Protein AF-A0A5P6NZA0-F1 (afdb_monomer_lite)

pLDDT: mean 83.31, std 11.7, range [48.94, 97.81]

Organism: NCBI:txid244734

Structure (mmCIF, N/CA/C/O backbone):
data_AF-A0A5P6NZA0-F1
#
_entry.id   AF-A0A5P6NZA0-F1
#
loop_
_atom_site.group_PDB
_atom_site.id
_atom_site.type_symbol
_atom_site.label_atom_id
_atom_site.label_alt_id
_atom_site.label_comp_id
_atom_site.label_asym_id
_atom_site.label_entity_id
_atom_site.label_seq_id
_atom_site.pdbx_PDB_ins_code
_atom_site.Cartn_x
_atom_site.Cartn_y
_atom_site.Cartn_z
_atom_site.occupancy
_atom_site.B_iso_or_equiv
_atom_site.auth_seq_id
_atom_site.auth_comp_id
_atom_site.auth_asym_id
_atom_site.auth_atom_id
_atom_site.pdbx_PDB_model_num
ATOM 1 N N . MET A 1 1 ? 14.936 -10.551 14.625 1.00 51.09 1 MET A N 1
ATOM 2 C CA . MET A 1 1 ? 15.806 -11.749 14.642 1.00 51.09 1 MET A CA 1
ATOM 3 C C . MET A 1 1 ? 17.129 -11.538 13.901 1.00 51.09 1 MET A C 1
ATOM 5 O O . MET A 1 1 ? 18.156 -11.867 14.473 1.00 51.09 1 MET A O 1
ATOM 9 N N . ALA A 1 2 ? 17.159 -10.899 12.720 1.00 55.88 2 ALA A N 1
ATOM 10 C CA . ALA A 1 2 ? 18.411 -10.636 11.983 1.00 55.88 2 ALA A CA 1
ATOM 11 C C . ALA A 1 2 ? 19.479 -9.811 12.746 1.00 55.88 2 ALA A C 1
ATOM 13 O O . ALA A 1 2 ? 20.672 -10.022 12.561 1.00 55.88 2 ALA A O 1
ATOM 14 N N . PHE A 1 3 ? 19.074 -8.901 13.641 1.00 61.84 3 PHE A N 1
ATOM 15 C CA . PHE A 1 3 ? 20.009 -8.038 14.379 1.00 61.84 3 PHE A CA 1
ATOM 16 C C . PHE A 1 3 ? 20.907 -8.803 15.373 1.00 61.84 3 PHE A C 1
ATOM 18 O O . PHE A 1 3 ? 22.077 -8.467 15.525 1.00 61.84 3 PHE A O 1
ATOM 25 N N . GLU A 1 4 ? 20.398 -9.869 16.000 1.00 68.44 4 GLU A N 1
ATOM 26 C CA . GLU A 1 4 ? 21.187 -10.699 16.930 1.00 68.44 4 GLU A CA 1
ATOM 27 C C . GLU A 1 4 ? 22.231 -11.561 16.210 1.00 68.44 4 GLU A C 1
ATOM 29 O O . GLU A 1 4 ? 23.330 -11.764 16.722 1.00 68.44 4 GLU A O 1
ATOM 34 N N . HIS A 1 5 ? 21.930 -12.003 14.988 1.00 72.50 5 HIS A N 1
ATOM 35 C CA . HIS A 1 5 ? 22.866 -12.767 14.158 1.00 72.50 5 HIS A CA 1
ATOM 36 C C . HIS A 1 5 ? 24.054 -11.910 13.717 1.00 72.50 5 HIS A C 1
ATOM 38 O O . HIS A 1 5 ? 25.206 -12.330 13.779 1.00 72.50 5 HIS A O 1
ATOM 44 N N . VAL A 1 6 ? 23.783 -10.665 13.320 1.00 76.88 6 VAL A N 1
ATOM 45 C CA . VAL A 1 6 ? 24.839 -9.709 12.973 1.00 76.88 6 VAL A CA 1
ATOM 46 C C . VAL A 1 6 ? 25.660 -9.343 14.212 1.00 76.88 6 VAL A C 1
ATOM 48 O O . VAL A 1 6 ? 26.880 -9.239 14.126 1.00 76.88 6 VAL A O 1
ATOM 51 N N . ARG A 1 7 ? 25.028 -9.206 15.384 1.00 84.69 7 ARG A N 1
ATOM 52 C CA . ARG A 1 7 ? 25.732 -8.938 16.646 1.00 84.69 7 ARG A CA 1
ATOM 53 C C . ARG A 1 7 ? 26.683 -10.079 17.028 1.00 84.69 7 ARG A C 1
ATOM 55 O O . ARG A 1 7 ? 27.850 -9.816 17.294 1.00 84.69 7 ARG A O 1
ATOM 62 N N . THR A 1 8 ? 26.207 -11.321 17.060 1.00 86.75 8 THR A N 1
ATOM 63 C CA . THR A 1 8 ? 27.023 -12.501 17.417 1.00 86.75 8 THR A CA 1
ATOM 64 C C . THR A 1 8 ? 28.179 -12.699 16.440 1.00 86.75 8 THR A C 1
ATOM 66 O O . THR A 1 8 ? 29.322 -12.843 16.873 1.00 86.75 8 THR A O 1
ATOM 69 N N . LEU A 1 9 ? 27.938 -12.543 15.135 1.00 84.19 9 LEU A N 1
ATOM 70 C CA . LEU A 1 9 ? 29.008 -12.557 14.137 1.00 84.19 9 LEU A CA 1
ATOM 71 C C . LEU A 1 9 ? 30.066 -11.473 14.406 1.00 84.19 9 LEU A C 1
ATOM 73 O O . LEU A 1 9 ? 31.260 -11.768 14.415 1.00 84.19 9 LEU A O 1
ATOM 77 N N . LEU A 1 10 ? 29.641 -10.222 14.621 1.00 88.94 10 LEU A N 1
ATOM 78 C CA . LEU A 1 10 ? 30.553 -9.080 14.747 1.00 88.94 10 LEU A CA 1
ATOM 79 C C . LEU A 1 10 ? 31.310 -9.037 16.079 1.00 88.94 10 LEU A C 1
ATOM 81 O O . LEU A 1 10 ? 32.455 -8.589 16.105 1.00 88.94 10 LEU A O 1
ATOM 85 N N . PHE A 1 11 ? 30.682 -9.459 17.178 1.00 92.94 11 PHE A N 1
ATOM 86 C CA . PHE A 1 11 ? 31.237 -9.304 18.528 1.00 92.94 11 PHE A CA 1
ATOM 87 C C . PHE A 1 11 ? 31.711 -10.613 19.160 1.00 92.94 11 PHE A C 1
ATOM 89 O O . PHE A 1 11 ? 32.557 -10.575 20.050 1.00 92.94 11 PHE A O 1
ATOM 96 N N . GLU A 1 12 ? 31.192 -11.757 18.719 1.00 90.25 12 GLU A N 1
ATOM 97 C CA . GLU A 1 12 ? 31.499 -13.069 19.301 1.00 90.25 12 GLU A CA 1
ATOM 98 C C . GLU A 1 12 ? 32.209 -13.997 18.300 1.00 90.25 12 GLU A C 1
ATOM 100 O O . GLU A 1 12 ? 32.812 -14.988 18.708 1.00 90.25 12 GLU A O 1
ATOM 105 N N . GLY A 1 13 ? 32.208 -13.658 17.005 1.00 88.31 13 GLY A N 1
ATOM 106 C CA . GLY A 1 13 ? 32.978 -14.355 15.972 1.00 88.31 13 GLY A CA 1
ATOM 107 C C . GLY A 1 13 ? 32.424 -15.727 15.587 1.00 88.31 13 GLY A C 1
ATOM 108 O O . GLY A 1 13 ? 33.140 -16.521 14.976 1.00 88.31 13 GLY A O 1
ATOM 109 N N . TRP A 1 14 ? 31.170 -16.020 15.934 1.00 87.38 14 TRP A N 1
ATOM 110 C CA . TRP A 1 14 ? 30.495 -17.264 15.579 1.00 87.38 14 TRP A CA 1
ATOM 111 C C . TRP A 1 14 ? 29.054 -16.994 15.134 1.00 87.38 14 TRP A C 1
ATOM 113 O O . TRP A 1 14 ? 28.466 -15.968 15.475 1.00 87.38 14 TRP A O 1
ATOM 123 N N . ILE A 1 15 ? 28.509 -17.918 14.344 1.00 86.94 15 ILE A N 1
ATOM 124 C CA . ILE A 1 15 ? 27.114 -17.924 13.898 1.00 86.94 15 ILE A CA 1
ATOM 125 C C . ILE A 1 15 ? 26.533 -19.321 14.099 1.00 86.94 15 ILE A C 1
ATOM 127 O O . ILE A 1 15 ? 27.258 -20.310 13.973 1.00 86.94 15 ILE A O 1
ATOM 131 N N . ASP A 1 16 ? 25.236 -19.404 14.381 1.00 87.12 16 ASP A N 1
ATOM 132 C CA . ASP A 1 16 ? 24.503 -20.667 14.316 1.00 87.12 16 ASP A CA 1
ATOM 133 C C . ASP A 1 16 ? 24.210 -20.999 12.840 1.00 87.12 16 ASP A C 1
ATOM 135 O O . ASP A 1 16 ? 23.516 -20.221 12.170 1.00 87.12 16 ASP A O 1
ATOM 139 N N . PRO A 1 17 ? 24.733 -22.112 12.293 1.00 84.38 17 PRO A N 1
ATOM 140 C CA . PRO A 1 17 ? 24.519 -22.466 10.894 1.00 84.38 17 PRO A CA 1
ATOM 141 C C . PRO A 1 17 ? 23.049 -22.738 10.548 1.00 84.38 17 PRO A C 1
ATOM 143 O O . PRO A 1 17 ? 22.622 -22.386 9.450 1.00 84.38 17 PRO A O 1
ATOM 146 N N . GLU A 1 18 ? 22.273 -23.345 11.452 1.00 85.44 18 GLU A N 1
ATOM 147 C CA . GLU A 1 18 ? 20.868 -23.686 11.205 1.00 85.44 18 GLU A CA 1
ATOM 148 C C . GLU A 1 18 ? 19.972 -22.449 11.257 1.00 85.44 18 GLU A C 1
ATOM 150 O O . GLU A 1 18 ? 19.102 -22.282 10.397 1.00 85.44 18 GLU A O 1
ATOM 155 N N . GLU A 1 19 ? 20.177 -21.563 12.235 1.00 81.62 19 GLU A N 1
ATOM 156 C CA . GLU A 1 19 ? 19.418 -20.308 12.277 1.00 81.62 19 GLU A CA 1
ATOM 157 C C . GLU A 1 19 ? 19.803 -19.376 11.124 1.00 81.62 19 GLU A C 1
ATOM 159 O O . GLU A 1 19 ? 18.928 -18.754 10.516 1.00 81.62 19 GLU A O 1
ATOM 164 N N . THR A 1 20 ? 21.088 -19.337 10.756 1.00 80.25 20 THR A N 1
ATOM 165 C CA . THR A 1 20 ? 21.551 -18.561 9.600 1.00 80.25 20 THR A CA 1
ATOM 166 C C . THR A 1 20 ? 20.944 -19.093 8.307 1.00 80.25 20 THR A C 1
ATOM 168 O O . THR A 1 20 ? 20.448 -18.298 7.514 1.00 80.25 20 THR A O 1
ATOM 171 N N . ALA A 1 21 ? 20.924 -20.414 8.102 1.00 80.75 21 ALA A N 1
ATOM 172 C CA . ALA A 1 21 ? 20.283 -21.020 6.937 1.00 80.75 21 ALA A CA 1
ATOM 173 C C . ALA A 1 21 ? 18.796 -20.644 6.864 1.00 80.75 21 ALA A C 1
ATOM 175 O O . ALA A 1 21 ? 18.361 -20.113 5.851 1.00 80.75 21 ALA A O 1
ATOM 17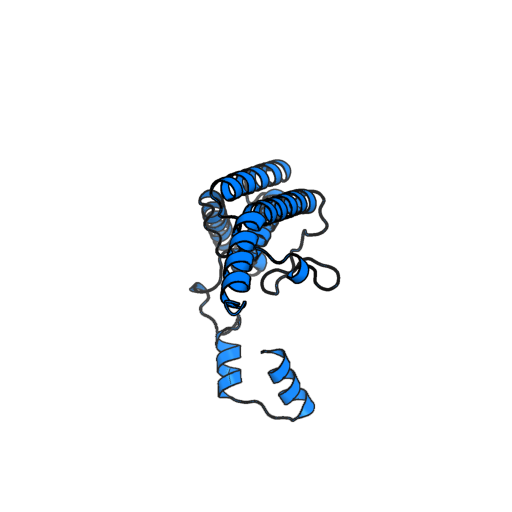6 N N . LYS A 1 22 ? 18.045 -20.770 7.966 1.00 79.69 22 LYS A N 1
ATOM 177 C CA . LYS A 1 22 ? 16.630 -20.355 8.014 1.00 79.69 22 LYS A CA 1
ATOM 178 C C . LYS A 1 22 ? 16.428 -18.870 7.714 1.00 79.69 22 LYS A C 1
ATOM 180 O O . LYS A 1 22 ? 15.464 -18.500 7.048 1.00 79.69 22 LYS A O 1
ATOM 185 N N . ALA A 1 23 ? 17.307 -18.010 8.225 1.00 75.25 23 ALA A N 1
ATOM 186 C CA . ALA A 1 23 ? 17.244 -16.577 7.956 1.00 75.25 23 ALA A CA 1
ATOM 187 C C . ALA A 1 23 ? 17.568 -16.256 6.487 1.00 75.25 23 ALA A C 1
ATOM 189 O O . ALA A 1 23 ? 16.967 -15.344 5.918 1.00 75.25 23 ALA A O 1
ATOM 190 N N . LEU A 1 24 ? 18.501 -16.997 5.882 1.00 76.69 24 LEU A N 1
ATOM 191 C CA . LEU A 1 24 ? 18.880 -16.852 4.480 1.00 76.69 24 LEU A CA 1
ATOM 192 C C . LEU A 1 24 ? 17.822 -17.412 3.534 1.00 76.69 24 LEU A C 1
ATOM 194 O O . LEU A 1 24 ? 17.544 -16.736 2.555 1.00 76.69 24 LEU A O 1
ATOM 198 N N . ASP A 1 25 ? 17.200 -18.553 3.841 1.00 73.94 25 ASP A N 1
ATOM 199 C CA . ASP A 1 25 ? 16.138 -19.187 3.039 1.00 73.94 25 ASP A CA 1
ATOM 200 C C . ASP A 1 25 ? 14.924 -18.261 2.839 1.00 73.94 25 ASP A C 1
ATOM 202 O O . ASP A 1 25 ? 14.250 -18.314 1.814 1.00 73.94 25 ASP A O 1
ATOM 206 N N . GLY A 1 26 ? 14.659 -17.367 3.799 1.00 64.75 26 GLY A N 1
ATOM 207 C CA . GLY A 1 26 ? 13.652 -16.305 3.671 1.00 64.75 26 GLY A CA 1
ATOM 208 C C . GLY A 1 26 ? 14.148 -15.034 2.967 1.00 64.75 26 GLY A C 1
ATOM 209 O O . GLY A 1 26 ? 13.404 -14.063 2.842 1.00 64.75 26 GLY A O 1
ATOM 210 N N . GLY A 1 27 ? 15.416 -14.993 2.567 1.00 64.94 27 GLY A N 1
ATOM 211 C CA . GLY A 1 27 ? 16.058 -13.857 1.923 1.00 64.94 27 GLY A CA 1
ATOM 212 C C . GLY A 1 27 ? 15.958 -13.919 0.401 1.00 64.94 27 GLY A C 1
ATOM 213 O O . GLY A 1 27 ? 16.060 -14.984 -0.195 1.00 64.94 27 GLY A O 1
ATOM 214 N N . ARG A 1 28 ? 15.876 -12.740 -0.227 1.00 62.62 28 ARG A N 1
ATOM 215 C CA . ARG A 1 28 ? 15.752 -12.506 -1.683 1.00 62.62 28 ARG A CA 1
ATOM 216 C C . ARG A 1 28 ? 16.484 -13.506 -2.589 1.00 62.62 28 ARG A C 1
ATOM 218 O O . ARG A 1 28 ? 15.956 -13.886 -3.623 1.00 62.62 28 ARG A O 1
ATOM 225 N N . TYR A 1 29 ? 17.735 -13.830 -2.267 1.00 69.38 29 TYR A N 1
ATOM 226 C CA . TYR A 1 29 ? 18.605 -14.628 -3.139 1.00 69.38 29 TYR A CA 1
ATOM 227 C C . TYR A 1 29 ? 18.431 -16.142 -2.978 1.00 69.38 29 TYR A C 1
ATOM 229 O O . TYR A 1 29 ? 19.009 -16.897 -3.756 1.00 69.38 29 TYR A O 1
ATOM 237 N N . TYR A 1 30 ? 17.672 -16.576 -1.974 1.00 73.44 30 TYR A N 1
ATOM 238 C CA . TYR A 1 30 ? 17.495 -17.985 -1.621 1.00 73.44 30 TYR A CA 1
ATOM 239 C C . TYR A 1 30 ? 16.014 -18.392 -1.543 1.00 73.44 30 TYR A C 1
ATOM 241 O O . TYR A 1 30 ? 15.711 -19.581 -1.587 1.00 73.44 30 TYR A O 1
ATOM 249 N N . SER A 1 31 ? 15.098 -17.422 -1.489 1.00 70.12 31 SER A N 1
ATOM 250 C CA . SER A 1 31 ? 13.653 -17.626 -1.594 1.00 70.12 31 SER A CA 1
ATOM 251 C C . SER A 1 31 ? 13.208 -17.885 -3.040 1.00 70.12 31 SER A C 1
ATOM 253 O O . SER A 1 31 ? 13.761 -17.303 -3.974 1.00 70.12 31 SER A O 1
ATOM 255 N N . ASP A 1 32 ? 12.167 -18.703 -3.226 1.00 69.06 32 ASP A N 1
ATOM 256 C CA . ASP A 1 32 ? 11.526 -18.920 -4.531 1.00 69.06 32 ASP A CA 1
ATOM 257 C C . ASP A 1 32 ? 10.957 -17.590 -5.073 1.00 69.06 32 ASP A C 1
ATOM 259 O O . ASP A 1 32 ? 10.117 -16.989 -4.392 1.00 69.06 32 ASP A O 1
ATOM 263 N N . PRO A 1 33 ? 11.345 -17.126 -6.279 1.00 65.50 33 PRO A N 1
ATOM 264 C CA . PRO A 1 33 ? 10.768 -15.934 -6.902 1.00 65.50 33 PRO A CA 1
ATOM 265 C C . PRO A 1 33 ? 9.235 -15.960 -6.991 1.00 65.50 33 PRO A C 1
ATOM 267 O O . PRO A 1 33 ? 8.600 -14.909 -6.933 1.00 65.50 33 PRO A O 1
ATOM 270 N N . ALA A 1 34 ? 8.625 -17.148 -7.089 1.00 66.88 34 ALA A N 1
ATOM 271 C CA . ALA A 1 34 ? 7.171 -17.309 -7.117 1.00 66.88 34 ALA A CA 1
ATOM 272 C C . ALA A 1 34 ? 6.495 -17.059 -5.755 1.00 66.88 34 ALA A C 1
ATOM 274 O O . ALA A 1 34 ? 5.283 -16.863 -5.698 1.00 66.88 34 ALA A O 1
ATOM 275 N N . SER A 1 35 ? 7.261 -17.063 -4.661 1.00 73.25 35 SER A N 1
ATOM 276 C CA . SER A 1 35 ? 6.768 -16.765 -3.310 1.00 73.25 35 SER A CA 1
ATOM 277 C C . SER A 1 35 ? 6.834 -15.276 -2.956 1.00 73.25 35 SER A C 1
ATOM 279 O O . SER A 1 35 ? 6.312 -14.869 -1.917 1.00 73.25 35 SER A O 1
ATOM 281 N N . GLU A 1 36 ? 7.460 -14.454 -3.807 1.00 78.75 36 GLU A N 1
ATOM 282 C CA . GLU A 1 36 ? 7.608 -13.023 -3.562 1.00 78.75 36 GLU A CA 1
ATOM 283 C C . GLU A 1 36 ? 6.288 -12.273 -3.835 1.00 78.75 36 GLU A C 1
ATOM 285 O O . GLU A 1 36 ? 5.687 -12.446 -4.903 1.00 78.75 36 GLU A O 1
ATOM 290 N N . PRO A 1 37 ? 5.831 -11.403 -2.910 1.00 85.81 37 PRO A N 1
ATOM 291 C CA . PRO A 1 37 ? 4.636 -10.597 -3.124 1.00 85.81 37 PRO A CA 1
ATOM 292 C C . PRO A 1 37 ? 4.717 -9.765 -4.408 1.00 85.81 37 PRO A C 1
ATOM 294 O O . PRO A 1 37 ? 5.756 -9.183 -4.728 1.00 85.81 37 PRO A O 1
ATOM 297 N N . VAL A 1 38 ? 3.593 -9.650 -5.120 1.00 90.69 38 VAL A N 1
ATOM 298 C CA . VAL A 1 38 ? 3.510 -8.928 -6.404 1.00 90.69 38 VAL A CA 1
ATOM 299 C C . VAL A 1 38 ? 3.973 -7.476 -6.267 1.00 90.69 38 VAL A C 1
ATOM 301 O O . VAL A 1 38 ? 4.741 -6.996 -7.099 1.00 90.69 38 VAL A O 1
ATOM 304 N N . TRP A 1 39 ? 3.576 -6.791 -5.188 1.00 90.62 39 TRP A N 1
ATOM 305 C CA . TRP A 1 39 ? 3.985 -5.407 -4.921 1.00 90.62 39 TRP A CA 1
ATOM 306 C C . TRP A 1 39 ? 5.505 -5.262 -4.791 1.00 90.62 39 TRP A C 1
ATOM 308 O O . TRP A 1 39 ? 6.064 -4.259 -5.224 1.00 90.62 39 TRP A O 1
ATOM 318 N N . LEU A 1 40 ? 6.195 -6.270 -4.249 1.00 87.81 40 LEU A N 1
ATOM 319 C CA . LEU A 1 40 ? 7.641 -6.226 -4.064 1.00 87.81 40 LEU A CA 1
ATOM 320 C C . LEU A 1 40 ? 8.372 -6.445 -5.392 1.00 87.81 40 LEU A C 1
ATOM 322 O O . LEU A 1 40 ? 9.352 -5.752 -5.667 1.00 87.81 40 LEU A O 1
ATOM 326 N N . ARG A 1 41 ? 7.851 -7.334 -6.250 1.00 89.69 41 ARG A N 1
ATOM 327 C CA . ARG A 1 41 ? 8.320 -7.475 -7.639 1.00 89.69 41 ARG A CA 1
ATOM 328 C C . ARG A 1 41 ? 8.123 -6.177 -8.425 1.00 89.69 41 ARG A C 1
ATOM 330 O O . ARG A 1 41 ? 9.031 -5.752 -9.131 1.00 89.69 41 ARG A O 1
ATOM 337 N N . ALA A 1 42 ? 6.980 -5.514 -8.248 1.00 91.50 42 ALA A N 1
ATOM 338 C CA . ALA A 1 42 ? 6.680 -4.239 -8.895 1.00 91.50 42 ALA A CA 1
ATOM 339 C C . ALA A 1 42 ? 7.591 -3.102 -8.409 1.00 91.50 42 ALA A C 1
ATOM 341 O O . ALA A 1 42 ? 8.116 -2.333 -9.215 1.00 91.50 42 ALA A O 1
ATOM 342 N N . TRP A 1 43 ? 7.827 -3.028 -7.097 1.00 88.94 43 TRP A N 1
ATOM 343 C CA . TRP A 1 43 ? 8.750 -2.069 -6.490 1.00 88.94 43 TRP A CA 1
ATOM 344 C C . TRP A 1 43 ? 10.174 -2.240 -7.031 1.00 88.94 43 TRP A C 1
ATOM 346 O O . TRP A 1 43 ? 10.864 -1.249 -7.244 1.00 88.94 43 TRP A O 1
ATOM 356 N N . ARG A 1 44 ? 10.592 -3.474 -7.347 1.00 86.00 44 ARG A N 1
ATOM 357 C CA . ARG A 1 44 ? 11.885 -3.791 -7.985 1.00 86.00 44 ARG A CA 1
ATOM 358 C C . ARG A 1 44 ? 11.825 -3.846 -9.511 1.00 86.00 44 ARG A C 1
ATOM 360 O O . ARG A 1 44 ? 12.589 -4.586 -10.124 1.00 86.00 44 ARG A O 1
ATOM 367 N N . GLY A 1 45 ? 10.956 -3.058 -10.140 1.00 85.56 45 GLY A N 1
ATOM 368 C CA . GLY A 1 45 ? 10.772 -3.081 -11.595 1.00 85.56 45 GLY A CA 1
ATOM 369 C C . GLY A 1 45 ? 12.055 -2.921 -12.420 1.00 85.56 45 GLY A C 1
ATOM 370 O O . GLY A 1 45 ? 12.125 -3.427 -13.531 1.00 85.56 45 GLY A O 1
ATOM 371 N N . TRP A 1 46 ? 13.099 -2.293 -11.867 1.00 85.12 46 TRP A N 1
ATOM 372 C CA . TRP A 1 46 ? 14.411 -2.160 -12.516 1.00 85.12 46 TRP A CA 1
ATOM 373 C C . TRP A 1 46 ? 15.152 -3.492 -12.739 1.00 85.12 46 TRP A C 1
ATOM 375 O O . TRP A 1 46 ? 16.101 -3.522 -13.518 1.00 85.12 46 TRP A O 1
ATOM 385 N N . ASP A 1 47 ? 14.759 -4.568 -12.051 1.00 88.00 47 ASP A N 1
ATOM 386 C CA . ASP A 1 47 ? 15.327 -5.912 -12.215 1.00 88.00 47 ASP A CA 1
ATOM 387 C C . ASP A 1 47 ? 14.581 -6.737 -13.290 1.00 88.00 47 ASP A C 1
ATOM 389 O O . ASP A 1 47 ? 14.986 -7.863 -13.582 1.00 88.00 47 ASP A O 1
ATOM 393 N N . LEU A 1 48 ? 13.496 -6.200 -13.865 1.00 88.69 48 LEU A N 1
ATOM 394 C CA . LEU A 1 48 ? 12.607 -6.888 -14.803 1.00 88.69 48 LEU A CA 1
ATOM 395 C C . LEU A 1 48 ? 12.764 -6.353 -16.231 1.00 88.69 48 LEU A C 1
ATOM 397 O O . LEU A 1 48 ? 13.123 -5.196 -16.450 1.00 88.69 48 LEU A O 1
ATOM 401 N N . THR A 1 49 ? 12.457 -7.195 -17.216 1.00 93.06 49 THR A N 1
ATOM 402 C CA . THR A 1 49 ? 12.240 -6.735 -18.596 1.00 93.06 49 THR A CA 1
ATOM 403 C C . THR A 1 49 ? 10.924 -5.961 -18.714 1.00 93.06 49 THR A C 1
ATOM 405 O O . THR A 1 49 ? 10.030 -6.123 -17.887 1.00 93.06 49 THR A O 1
ATOM 408 N N . ASP A 1 50 ? 10.763 -5.160 -19.770 1.00 92.19 50 ASP A N 1
ATOM 409 C CA . ASP A 1 50 ? 9.537 -4.378 -19.996 1.00 92.19 50 ASP A CA 1
ATOM 410 C C . ASP A 1 50 ? 8.269 -5.257 -20.037 1.00 92.19 50 ASP A C 1
ATOM 412 O O . ASP A 1 50 ? 7.245 -4.894 -19.455 1.00 92.19 50 ASP A O 1
ATOM 416 N N . ASP A 1 51 ? 8.341 -6.432 -20.674 1.00 94.19 51 ASP A N 1
ATOM 417 C CA . ASP A 1 51 ? 7.217 -7.375 -20.766 1.00 94.19 51 ASP A CA 1
ATOM 418 C C . ASP A 1 51 ? 6.869 -7.985 -19.396 1.00 94.19 51 ASP A C 1
ATOM 420 O O . ASP A 1 51 ? 5.694 -8.105 -19.038 1.00 94.19 51 ASP A O 1
ATOM 424 N N . GLU A 1 52 ? 7.883 -8.340 -18.601 1.00 93.25 52 GLU A N 1
ATOM 425 C CA . GLU A 1 52 ? 7.698 -8.848 -17.237 1.00 93.25 52 GLU A CA 1
ATOM 426 C C . GLU A 1 52 ? 7.149 -7.764 -16.310 1.00 93.25 52 GLU A C 1
ATOM 428 O O . GLU A 1 52 ? 6.220 -8.017 -15.542 1.00 93.25 52 GLU A O 1
ATOM 433 N N . TYR A 1 53 ? 7.686 -6.547 -16.405 1.00 93.81 53 TYR A N 1
ATOM 434 C CA . TYR A 1 53 ? 7.224 -5.414 -15.618 1.00 93.81 53 TYR A CA 1
ATOM 435 C C . TYR A 1 53 ? 5.767 -5.091 -15.938 1.00 93.81 53 TYR A C 1
ATOM 437 O O . TYR A 1 53 ? 4.958 -4.923 -15.025 1.00 93.81 53 TYR A O 1
ATOM 445 N N . LYS A 1 54 ? 5.394 -5.105 -17.222 1.00 94.56 54 LYS A N 1
ATOM 446 C CA . LYS A 1 54 ? 4.003 -4.936 -17.640 1.00 94.56 54 LYS A CA 1
ATOM 447 C C . LYS A 1 54 ? 3.086 -6.004 -17.037 1.00 94.56 54 LYS A C 1
ATOM 449 O O . LYS A 1 54 ? 2.026 -5.659 -16.519 1.00 94.56 54 LYS A O 1
ATOM 454 N N . ALA A 1 55 ? 3.487 -7.274 -17.071 1.00 94.69 55 ALA A N 1
ATOM 455 C CA . ALA A 1 55 ? 2.698 -8.355 -16.479 1.00 94.69 55 ALA A CA 1
ATOM 456 C C . ALA A 1 55 ? 2.511 -8.172 -14.962 1.00 94.69 55 ALA A C 1
ATOM 458 O O . ALA A 1 55 ? 1.421 -8.405 -14.441 1.00 94.69 55 ALA A O 1
ATOM 459 N N . VAL A 1 56 ? 3.552 -7.709 -14.264 1.00 94.75 56 VAL A N 1
ATOM 460 C CA . VAL A 1 56 ? 3.506 -7.405 -12.827 1.00 94.75 56 VAL A CA 1
ATOM 461 C C . VAL A 1 56 ? 2.579 -6.226 -12.522 1.00 94.75 56 VAL A C 1
ATOM 463 O O . VAL A 1 56 ? 1.804 -6.298 -11.568 1.00 94.75 56 VAL A O 1
ATOM 466 N N . VAL A 1 57 ? 2.615 -5.163 -13.332 1.00 96.31 57 VAL A N 1
ATOM 467 C CA . VAL A 1 57 ? 1.689 -4.023 -13.211 1.00 96.31 57 VAL A CA 1
ATOM 468 C C . VAL A 1 57 ? 0.243 -4.486 -13.400 1.00 96.31 57 VAL A C 1
ATOM 470 O O . VAL A 1 57 ? -0.609 -4.170 -12.572 1.00 96.31 57 VAL A O 1
ATOM 473 N N . ASP A 1 58 ? -0.030 -5.284 -14.436 1.00 96.44 58 ASP A N 1
ATOM 474 C CA . ASP A 1 58 ? -1.375 -5.799 -14.720 1.00 96.44 58 ASP A CA 1
ATOM 475 C C . ASP A 1 58 ? -1.887 -6.714 -13.576 1.00 96.44 58 ASP A C 1
ATOM 477 O O . ASP A 1 58 ? -3.064 -6.665 -13.201 1.00 96.44 58 ASP A O 1
ATOM 481 N N . GLU A 1 59 ? -1.008 -7.521 -12.968 1.00 95.50 59 GLU A N 1
ATOM 482 C CA . GLU A 1 59 ? -1.325 -8.355 -11.800 1.00 95.50 59 GLU A CA 1
ATOM 483 C C . GLU A 1 59 ? -1.642 -7.511 -10.553 1.00 95.50 59 GLU A C 1
ATOM 485 O O . GLU A 1 59 ? -2.617 -7.784 -9.844 1.00 95.50 59 GLU A O 1
ATOM 490 N N . LEU A 1 60 ? -0.865 -6.454 -10.309 1.00 95.56 60 LEU A N 1
ATOM 491 C CA . LEU A 1 60 ? -1.060 -5.545 -9.181 1.00 95.56 60 LEU A CA 1
ATOM 492 C C . LEU A 1 60 ? -2.350 -4.724 -9.327 1.00 95.56 60 LEU A C 1
ATOM 494 O O . LEU A 1 60 ? -3.117 -4.619 -8.367 1.00 95.56 60 LEU A O 1
ATOM 498 N N . GLU A 1 61 ? -2.661 -4.231 -10.530 1.00 97.06 61 GLU A N 1
ATOM 499 C CA . GLU A 1 61 ? -3.941 -3.564 -10.805 1.00 97.06 61 GLU A CA 1
ATOM 500 C C . GLU A 1 61 ? -5.127 -4.515 -10.581 1.00 97.06 61 GLU A C 1
ATOM 502 O O . GLU A 1 61 ? -6.174 -4.105 -10.078 1.00 97.06 61 GLU A O 1
ATOM 507 N N . ASN A 1 62 ? -4.986 -5.808 -10.887 1.00 96.31 62 ASN A N 1
ATOM 508 C CA . ASN A 1 62 ? -6.020 -6.800 -10.586 1.00 96.31 62 ASN A CA 1
ATOM 509 C C . ASN A 1 62 ? -6.217 -6.995 -9.070 1.00 96.31 62 ASN A C 1
ATOM 511 O O . ASN A 1 62 ? -7.362 -7.066 -8.618 1.00 96.31 62 ASN A O 1
ATOM 515 N N . ILE A 1 63 ? -5.135 -7.033 -8.283 1.00 94.31 63 ILE A N 1
ATOM 516 C CA . ILE A 1 63 ? -5.199 -7.079 -6.810 1.00 94.31 63 ILE A CA 1
ATOM 517 C C . ILE A 1 63 ? -5.920 -5.840 -6.268 1.00 94.31 63 ILE A C 1
ATOM 519 O O . ILE A 1 63 ? -6.839 -5.971 -5.456 1.00 94.31 63 ILE A O 1
ATOM 523 N N . PHE A 1 64 ? -5.558 -4.651 -6.759 1.00 95.69 64 PHE A N 1
ATOM 524 C CA . PHE A 1 64 ? -6.200 -3.394 -6.375 1.00 95.69 64 PHE A CA 1
ATOM 525 C C . PHE A 1 64 ? -7.700 -3.399 -6.704 1.00 95.69 64 PHE A C 1
ATOM 527 O O . PHE A 1 64 ? -8.530 -3.130 -5.833 1.00 95.69 64 PHE A O 1
ATOM 534 N N . ASN A 1 65 ? -8.066 -3.790 -7.927 1.00 95.06 65 ASN A N 1
ATOM 535 C CA . ASN A 1 65 ? -9.458 -3.832 -8.382 1.00 95.06 65 ASN A CA 1
ATOM 536 C C . ASN A 1 65 ? -10.320 -4.815 -7.577 1.00 95.06 65 ASN A C 1
ATOM 538 O O . ASN A 1 65 ? -11.494 -4.543 -7.313 1.00 95.06 65 ASN A O 1
ATOM 542 N N . LYS A 1 66 ? -9.745 -5.948 -7.162 1.00 94.06 66 LYS A N 1
ATOM 543 C CA . LYS A 1 66 ? -10.417 -6.930 -6.297 1.00 94.06 66 LYS A CA 1
ATOM 544 C C . LYS A 1 66 ? -10.380 -6.565 -4.815 1.00 94.06 66 LYS A C 1
ATOM 546 O O . LYS A 1 66 ? -11.166 -7.116 -4.045 1.00 94.06 66 LYS A O 1
ATOM 551 N N . ARG A 1 67 ? -9.511 -5.626 -4.426 1.00 92.19 67 ARG A N 1
ATOM 552 C CA . ARG A 1 67 ? -9.258 -5.206 -3.039 1.00 92.19 67 ARG A CA 1
ATOM 553 C C . ARG A 1 67 ? -8.763 -6.358 -2.157 1.00 92.19 67 ARG A C 1
ATOM 555 O O . ARG A 1 67 ? -9.127 -6.460 -0.987 1.00 92.19 67 ARG A O 1
ATOM 562 N N . GLU A 1 68 ? -7.954 -7.244 -2.734 1.00 89.44 68 GLU A N 1
ATOM 563 C CA . GLU 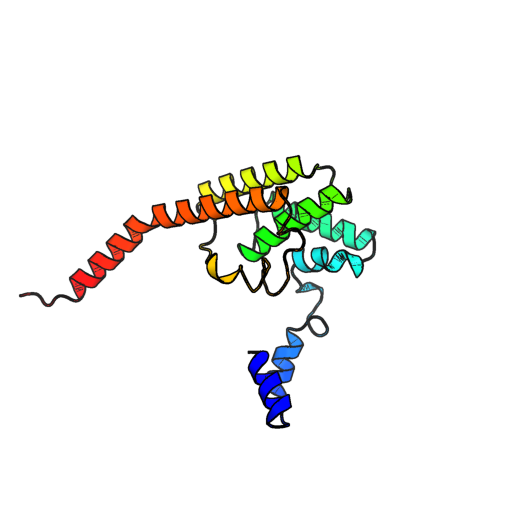A 1 68 ? -7.410 -8.445 -2.083 1.00 89.44 68 GLU A CA 1
ATOM 564 C C . GLU A 1 68 ? -6.024 -8.158 -1.485 1.00 89.44 68 GLU A C 1
ATOM 566 O O . GLU A 1 68 ? -5.014 -8.708 -1.911 1.00 89.44 68 GLU A O 1
ATOM 571 N N . PHE A 1 69 ? -5.971 -7.256 -0.505 1.00 87.56 69 PHE A N 1
ATOM 572 C CA . PHE A 1 69 ? -4.721 -6.878 0.162 1.00 87.56 69 PHE A CA 1
ATOM 573 C C . PHE A 1 69 ? -4.375 -7.859 1.291 1.00 87.56 69 PHE A C 1
ATOM 575 O O . PHE A 1 69 ? -5.248 -8.215 2.085 1.00 87.56 69 PHE A O 1
ATOM 582 N N . GLY A 1 70 ? -3.106 -8.265 1.411 1.00 82.19 70 GLY A N 1
ATOM 583 C CA . GLY A 1 70 ? -2.655 -9.126 2.510 1.00 82.19 70 GLY A CA 1
ATOM 584 C C . GLY A 1 70 ? -2.492 -8.387 3.843 1.00 82.19 70 GLY A C 1
ATOM 585 O O . GLY A 1 70 ? -2.735 -8.956 4.906 1.00 82.19 70 GLY A O 1
ATOM 586 N N . SER A 1 71 ? -2.108 -7.108 3.808 1.00 81.69 71 SER A N 1
ATOM 587 C CA . SER A 1 71 ? -1.972 -6.245 4.992 1.00 81.69 71 SER A CA 1
ATOM 588 C C . SER A 1 71 ? -2.151 -4.764 4.641 1.00 81.69 71 SER A C 1
ATOM 590 O O . SER A 1 71 ? -2.046 -4.383 3.475 1.00 81.69 71 SER A O 1
ATOM 592 N N . SER A 1 72 ? -2.365 -3.901 5.642 1.00 82.31 72 SER A N 1
ATOM 593 C CA . SER A 1 72 ? -2.405 -2.445 5.420 1.00 82.31 72 SER A CA 1
ATOM 594 C C . SER A 1 72 ? -1.072 -1.891 4.906 1.00 82.31 72 SER A C 1
ATOM 596 O O . SER A 1 72 ? -1.071 -0.946 4.126 1.00 82.31 72 SER A O 1
ATOM 598 N N . GLU A 1 73 ? 0.057 -2.486 5.309 1.00 82.00 73 GLU A N 1
ATOM 599 C CA . GLU A 1 73 ? 1.394 -2.116 4.816 1.00 82.00 73 GLU A CA 1
ATOM 600 C C . GLU A 1 73 ? 1.526 -2.383 3.316 1.00 82.00 73 GLU A C 1
ATOM 602 O O . GLU A 1 73 ? 1.966 -1.524 2.556 1.00 82.00 73 GLU A O 1
ATOM 607 N N . GLU A 1 74 ? 1.099 -3.568 2.885 1.00 86.44 74 GLU A N 1
ATOM 608 C CA . GLU A 1 74 ? 1.059 -3.943 1.473 1.00 86.44 74 GLU A CA 1
ATOM 609 C C . GLU A 1 74 ? 0.098 -3.055 0.672 1.00 86.44 74 GLU A C 1
ATOM 611 O O . GLU A 1 74 ? 0.439 -2.615 -0.423 1.00 86.44 74 GLU A O 1
ATOM 616 N N . MET A 1 75 ? -1.075 -2.739 1.224 1.00 89.81 75 MET A N 1
ATOM 617 C CA . MET A 1 75 ? -2.038 -1.842 0.583 1.00 89.81 75 MET A CA 1
ATOM 618 C C . MET A 1 75 ? -1.447 -0.445 0.337 1.00 89.81 75 MET A C 1
ATOM 620 O O . MET A 1 75 ? -1.596 0.096 -0.757 1.00 89.81 75 MET A O 1
ATOM 624 N N . LEU A 1 76 ? -0.756 0.133 1.326 1.00 88.81 76 LEU A N 1
ATOM 625 C CA . LEU A 1 76 ? -0.119 1.447 1.181 1.00 88.81 76 LEU A CA 1
ATOM 626 C C . LEU A 1 76 ? 1.001 1.432 0.131 1.00 88.81 76 LEU A C 1
ATOM 628 O O . LEU A 1 76 ? 1.099 2.377 -0.653 1.00 88.81 76 LEU A O 1
ATOM 632 N N . HIS A 1 77 ? 1.787 0.352 0.062 1.00 89.81 77 HIS A N 1
ATOM 633 C CA . HIS A 1 77 ? 2.764 0.148 -1.017 1.00 89.81 77 HIS A CA 1
ATOM 634 C C . HIS A 1 77 ? 2.095 0.091 -2.385 1.00 89.81 77 HIS A C 1
ATOM 636 O O . HIS A 1 77 ? 2.541 0.743 -3.323 1.00 89.81 77 HIS A O 1
ATOM 642 N N . ILE A 1 78 ? 0.993 -0.647 -2.501 1.00 93.50 78 ILE A N 1
ATOM 643 C CA . ILE A 1 78 ? 0.225 -0.713 -3.744 1.00 93.50 78 ILE A CA 1
ATOM 644 C C . ILE A 1 78 ? -0.255 0.685 -4.152 1.00 93.50 78 ILE A C 1
ATOM 646 O O . ILE A 1 78 ? -0.086 1.061 -5.307 1.00 93.50 78 ILE A O 1
ATOM 650 N N . PHE A 1 79 ? -0.786 1.493 -3.232 1.00 94.12 79 PHE A N 1
ATOM 651 C CA . PHE A 1 79 ? -1.252 2.848 -3.555 1.00 94.12 79 PHE A CA 1
ATOM 652 C C . PHE A 1 79 ? -0.125 3.760 -4.053 1.00 94.12 79 PHE A C 1
ATOM 654 O O . PHE A 1 79 ? -0.312 4.501 -5.020 1.00 94.12 79 PHE A O 1
ATOM 661 N N . GLU A 1 80 ? 1.049 3.685 -3.430 1.00 92.75 80 GLU A N 1
ATOM 662 C CA . GLU A 1 80 ? 2.234 4.408 -3.886 1.00 92.75 80 GLU A CA 1
ATOM 663 C C . GLU A 1 80 ? 2.684 3.953 -5.281 1.00 92.75 80 GLU A C 1
ATOM 665 O O . GLU A 1 80 ? 2.909 4.780 -6.166 1.00 92.75 80 GLU A O 1
ATOM 670 N N . LEU A 1 81 ? 2.763 2.639 -5.503 1.00 94.94 81 LEU A N 1
ATOM 671 C CA . LEU A 1 81 ? 3.158 2.064 -6.787 1.00 94.94 81 LEU A CA 1
ATOM 672 C C . LEU A 1 81 ? 2.208 2.494 -7.904 1.00 94.94 81 LEU A C 1
ATOM 674 O O . LEU A 1 81 ? 2.665 2.833 -8.990 1.00 94.94 81 LEU A O 1
ATOM 678 N N . ARG A 1 82 ? 0.902 2.596 -7.635 1.00 96.75 82 ARG A N 1
ATOM 679 C CA . ARG A 1 82 ? -0.059 3.134 -8.610 1.00 96.75 82 ARG A CA 1
ATOM 680 C C . ARG A 1 82 ? 0.224 4.591 -8.972 1.00 96.75 82 ARG A C 1
ATOM 682 O O . ARG A 1 82 ? 0.131 4.948 -10.146 1.00 96.75 82 ARG A O 1
ATOM 689 N N . LEU A 1 83 ? 0.613 5.432 -8.008 1.00 96.25 83 LEU A N 1
ATOM 690 C CA . LEU A 1 83 ? 1.035 6.811 -8.296 1.00 96.25 83 LEU A CA 1
ATOM 691 C C . LEU A 1 83 ? 2.284 6.836 -9.182 1.00 96.25 83 LEU A C 1
ATOM 693 O O . LEU A 1 83 ? 2.360 7.647 -10.109 1.00 96.25 83 LEU A O 1
ATOM 697 N N . GLN A 1 84 ? 3.232 5.931 -8.930 1.00 94.19 84 GLN A N 1
ATOM 698 C CA . GLN A 1 84 ? 4.420 5.766 -9.764 1.00 94.19 84 GLN A CA 1
ATOM 699 C C . GLN A 1 84 ? 4.056 5.277 -11.173 1.00 94.19 84 GLN A C 1
ATOM 701 O O . GLN A 1 84 ? 4.563 5.816 -12.154 1.00 94.19 84 GLN A O 1
ATOM 706 N N . PHE A 1 85 ? 3.143 4.312 -11.304 1.00 95.81 85 PHE A N 1
ATOM 707 C CA . PHE A 1 85 ? 2.684 3.802 -12.599 1.00 95.81 85 PHE A CA 1
ATOM 708 C C . PHE A 1 85 ? 1.998 4.886 -13.426 1.00 95.81 85 PHE A C 1
ATOM 710 O O . PHE A 1 85 ? 2.242 4.982 -14.628 1.00 95.81 85 PHE A O 1
ATOM 717 N N . ALA A 1 86 ? 1.180 5.724 -12.786 1.00 96.44 86 ALA A N 1
ATOM 718 C CA . ALA A 1 86 ? 0.557 6.877 -13.426 1.00 96.44 86 ALA A CA 1
ATOM 719 C C . ALA A 1 86 ? 1.599 7.915 -13.878 1.00 96.44 86 ALA A C 1
ATOM 721 O O . ALA A 1 86 ? 1.451 8.523 -14.935 1.00 96.44 86 ALA A O 1
ATOM 722 N N . GLU A 1 87 ? 2.669 8.113 -13.102 1.00 94.38 87 GLU A N 1
ATOM 723 C CA . GLU A 1 87 ? 3.757 9.034 -13.451 1.00 94.38 87 GLU A CA 1
ATOM 724 C C . GLU A 1 87 ? 4.539 8.594 -14.687 1.00 94.38 87 GLU A C 1
ATOM 726 O O . GLU A 1 87 ? 4.829 9.416 -15.557 1.00 94.38 87 GLU A O 1
ATOM 731 N N . ILE A 1 88 ? 4.870 7.305 -14.771 1.00 93.31 88 ILE A N 1
ATOM 732 C CA . ILE A 1 88 ? 5.660 6.746 -15.878 1.00 93.31 88 ILE A CA 1
ATOM 733 C C . ILE A 1 88 ? 4.797 6.316 -17.074 1.00 93.31 88 ILE A C 1
ATOM 735 O O . ILE A 1 88 ? 5.336 5.873 -18.086 1.00 93.31 88 ILE A O 1
ATOM 739 N N . GLY A 1 89 ? 3.468 6.429 -16.973 1.00 94.69 89 GLY A N 1
ATOM 740 C CA . GLY A 1 89 ? 2.525 6.031 -18.022 1.00 94.69 89 GLY A CA 1
ATOM 741 C C . GLY A 1 89 ? 2.351 4.516 -18.182 1.00 94.69 89 GLY A C 1
ATOM 742 O O . GLY A 1 89 ? 1.934 4.065 -19.248 1.00 94.69 89 GLY A O 1
ATOM 743 N N . ALA A 1 90 ? 2.666 3.726 -17.150 1.00 94.69 90 ALA A N 1
ATOM 744 C CA . ALA A 1 90 ? 2.442 2.277 -17.138 1.00 94.69 90 ALA A CA 1
ATOM 745 C C . ALA A 1 90 ? 0.951 1.914 -17.000 1.00 94.69 90 ALA A C 1
ATOM 747 O O . ALA A 1 90 ? 0.529 0.850 -17.450 1.00 94.69 90 ALA A O 1
ATOM 748 N N . ILE A 1 91 ? 0.148 2.822 -16.436 1.00 96.75 91 ILE A N 1
ATOM 749 C CA . ILE A 1 91 ? -1.318 2.767 -16.433 1.00 96.75 91 ILE A CA 1
ATOM 750 C C . ILE A 1 91 ? -1.889 4.015 -17.111 1.00 96.75 91 ILE A C 1
ATOM 752 O O . ILE A 1 91 ? -1.239 5.055 -17.180 1.00 96.75 91 ILE A O 1
ATOM 756 N N . ALA A 1 92 ? -3.124 3.921 -17.608 1.00 96.25 92 ALA A N 1
ATOM 757 C CA . ALA A 1 92 ? -3.789 5.034 -18.293 1.00 96.25 92 ALA A CA 1
ATOM 758 C C . ALA A 1 92 ? -4.307 6.133 -17.340 1.00 96.25 92 ALA A C 1
ATOM 760 O O . ALA A 1 92 ? -4.701 7.203 -17.804 1.00 96.25 92 ALA A O 1
ATOM 761 N N . ALA A 1 93 ? -4.339 5.862 -16.034 1.00 96.25 93 ALA A N 1
ATOM 762 C CA . ALA A 1 93 ? -4.813 6.785 -15.011 1.00 96.25 93 ALA A CA 1
ATOM 763 C C . ALA A 1 93 ? -3.809 7.920 -14.768 1.00 96.25 93 ALA A C 1
ATOM 765 O O . ALA A 1 93 ? -2.594 7.717 -14.798 1.00 96.25 93 ALA A O 1
ATOM 766 N N . THR A 1 94 ? -4.310 9.117 -14.469 1.00 97.31 94 THR A N 1
ATOM 767 C CA . THR A 1 94 ? -3.471 10.205 -13.951 1.00 97.31 94 THR A CA 1
ATOM 768 C C . THR A 1 94 ? -3.222 10.025 -12.452 1.00 97.31 94 THR A C 1
ATOM 770 O O . THR A 1 94 ? -3.981 9.343 -11.765 1.00 97.31 94 THR A O 1
ATOM 773 N N . LYS A 1 95 ? -2.213 10.709 -11.888 1.00 96.25 95 LYS A N 1
ATOM 774 C CA . LYS A 1 95 ? -1.994 10.712 -10.426 1.00 96.25 95 LYS A CA 1
ATOM 775 C C . LYS A 1 95 ? -3.252 11.120 -9.645 1.00 96.25 95 LYS A C 1
ATOM 777 O O . LYS A 1 95 ? -3.511 10.585 -8.576 1.00 96.25 95 LYS A O 1
ATOM 782 N N . ARG A 1 96 ? -4.056 12.045 -10.184 1.00 97.25 96 ARG A N 1
ATOM 783 C CA . ARG A 1 96 ? -5.308 12.490 -9.553 1.00 97.25 96 ARG A CA 1
ATOM 784 C C . ARG A 1 96 ? -6.395 11.418 -9.587 1.00 97.25 96 ARG A C 1
ATOM 786 O O . ARG A 1 96 ? -7.118 11.271 -8.601 1.00 97.25 96 ARG A O 1
ATOM 793 N N . ASP A 1 97 ? -6.499 10.689 -10.696 1.00 97.81 97 ASP A N 1
ATOM 794 C CA . ASP A 1 97 ? -7.418 9.553 -10.805 1.00 97.81 97 ASP A CA 1
ATOM 795 C C . ASP A 1 97 ? -7.031 8.482 -9.782 1.00 97.81 97 ASP A C 1
ATOM 797 O O . ASP A 1 97 ? -7.885 8.036 -9.024 1.00 97.81 97 ASP A O 1
ATOM 801 N N . VAL A 1 98 ? -5.733 8.178 -9.658 1.00 97.56 98 VAL A N 1
ATOM 802 C CA . VAL A 1 98 ? -5.220 7.232 -8.655 1.00 97.56 98 VAL A CA 1
ATOM 803 C C . VAL A 1 98 ? -5.578 7.661 -7.231 1.00 97.56 98 VAL A C 1
ATOM 805 O O . VAL A 1 98 ? -6.082 6.835 -6.477 1.00 97.56 98 VAL A O 1
ATOM 808 N N . VAL A 1 99 ? -5.378 8.933 -6.858 1.00 97.38 99 VAL A N 1
ATOM 809 C CA . VAL A 1 99 ? -5.794 9.442 -5.533 1.00 97.38 99 VAL A CA 1
ATOM 810 C C . VAL A 1 99 ? -7.286 9.191 -5.306 1.00 97.38 99 VAL A C 1
ATOM 812 O O . VAL A 1 99 ? -7.665 8.586 -4.306 1.00 97.38 99 VAL A O 1
ATOM 815 N N . THR A 1 100 ? -8.121 9.573 -6.275 1.00 97.56 100 THR A N 1
ATOM 816 C CA . THR A 1 100 ? -9.582 9.414 -6.196 1.00 97.56 100 THR A CA 1
ATOM 817 C C . THR A 1 100 ? -9.989 7.942 -6.058 1.00 97.56 100 THR A C 1
ATOM 819 O O . THR A 1 100 ? -10.853 7.595 -5.254 1.00 97.56 100 THR A O 1
ATOM 822 N N . GLU A 1 101 ? -9.366 7.052 -6.825 1.00 97.38 101 GLU A N 1
ATOM 823 C CA . GLU A 1 101 ? -9.628 5.612 -6.784 1.00 97.38 101 GLU A CA 1
ATOM 824 C C . GLU A 1 101 ? -9.173 4.980 -5.463 1.00 97.38 101 GLU A C 1
ATOM 826 O O . GLU A 1 101 ? -9.871 4.121 -4.920 1.00 97.38 101 GLU A O 1
ATOM 831 N N . CYS A 1 102 ? -8.033 5.409 -4.917 1.00 95.88 102 CYS A N 1
ATOM 832 C CA . CYS A 1 102 ? -7.548 4.962 -3.613 1.00 95.88 102 CYS A CA 1
ATOM 833 C C . CYS A 1 102 ? -8.497 5.402 -2.488 1.00 95.88 102 CYS A C 1
ATOM 835 O O . CYS A 1 102 ? -8.833 4.588 -1.629 1.00 95.88 102 CYS A O 1
ATOM 837 N N . GLU A 1 103 ? -9.008 6.636 -2.518 1.00 95.12 103 GLU A N 1
ATOM 838 C CA . GLU A 1 103 ? -10.031 7.090 -1.567 1.00 95.12 103 GLU A CA 1
ATOM 839 C C . GLU A 1 103 ? -11.319 6.262 -1.662 1.00 95.12 103 GLU A C 1
ATOM 841 O O . GLU A 1 103 ? -11.832 5.792 -0.646 1.00 95.12 103 GLU A O 1
ATOM 846 N N . GLN A 1 104 ? -11.808 6.005 -2.879 1.00 95.25 104 GLN A N 1
ATOM 847 C CA . GLN A 1 104 ? -12.981 5.151 -3.101 1.00 95.25 104 GLN A CA 1
ATOM 848 C C . GLN A 1 104 ? -12.749 3.710 -2.630 1.00 95.25 104 GLN A C 1
ATOM 850 O O . GLN A 1 104 ? -13.663 3.060 -2.111 1.00 95.25 104 GLN A O 1
ATOM 855 N N . CYS A 1 105 ? -11.531 3.193 -2.807 1.00 94.50 105 CYS A N 1
ATOM 856 C CA . CYS A 1 105 ? -11.132 1.892 -2.288 1.00 94.50 105 CYS A CA 1
ATOM 857 C C . CYS A 1 105 ? -11.198 1.876 -0.758 1.00 94.50 105 CYS A C 1
ATOM 859 O O . CYS A 1 105 ? -11.809 0.974 -0.183 1.00 94.50 105 CYS A O 1
ATOM 861 N N . LEU A 1 106 ? -10.632 2.891 -0.102 1.00 92.81 106 LEU A N 1
ATOM 862 C CA . LE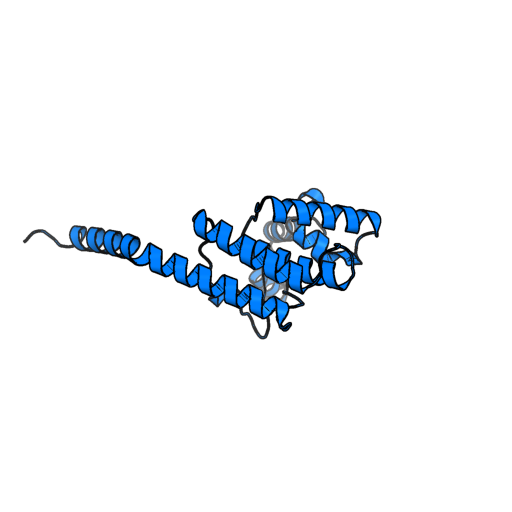U A 1 106 ? -10.667 3.036 1.350 1.00 92.81 106 LEU A CA 1
ATOM 863 C C . LEU A 1 106 ? -12.101 3.164 1.884 1.00 92.81 106 LEU A C 1
ATOM 865 O O . LEU A 1 106 ? -12.436 2.516 2.873 1.00 92.81 106 LEU A O 1
ATOM 869 N N . ASP A 1 107 ? -12.967 3.929 1.219 1.00 92.06 107 ASP A N 1
ATOM 870 C CA . ASP A 1 107 ? -14.384 4.052 1.592 1.00 92.06 107 ASP A CA 1
ATOM 871 C C . ASP A 1 107 ? -15.116 2.713 1.514 1.00 92.06 107 ASP A C 1
ATOM 873 O O . ASP A 1 107 ? -15.909 2.361 2.393 1.00 92.06 107 ASP A O 1
ATOM 877 N N . ALA A 1 108 ? -14.840 1.936 0.468 1.00 91.38 108 ALA A N 1
ATOM 878 C CA . ALA A 1 108 ? -15.448 0.628 0.316 1.00 91.38 108 ALA A CA 1
ATOM 879 C C . ALA A 1 108 ? -14.927 -0.386 1.345 1.00 91.38 108 ALA A C 1
ATOM 881 O O . ALA A 1 108 ? -15.717 -1.163 1.878 1.00 91.38 108 ALA A O 1
ATOM 882 N N . LEU A 1 109 ? -13.631 -0.355 1.666 1.00 89.31 109 LEU A N 1
ATOM 883 C CA . LEU A 1 109 ? -13.056 -1.180 2.731 1.00 89.31 109 LEU A CA 1
ATOM 884 C C . LEU A 1 109 ? -13.607 -0.797 4.109 1.00 89.31 109 LEU A C 1
ATOM 886 O O . LEU A 1 109 ? -13.891 -1.684 4.911 1.00 89.31 109 LEU A O 1
ATOM 890 N N . ALA A 1 110 ? -13.801 0.499 4.373 1.00 86.31 110 ALA A N 1
ATOM 891 C CA . ALA A 1 110 ? -14.400 0.982 5.616 1.00 86.31 110 ALA A CA 1
ATOM 892 C C . ALA A 1 110 ? -15.836 0.469 5.777 1.00 86.31 110 ALA A C 1
ATOM 894 O O . ALA A 1 110 ? -16.237 0.053 6.860 1.00 86.31 110 ALA A O 1
ATOM 895 N N . LYS A 1 111 ? -16.612 0.467 4.686 1.00 85.88 111 LYS A N 1
ATOM 896 C CA . LYS A 1 111 ? -17.992 -0.031 4.682 1.00 85.88 111 LYS A CA 1
ATOM 897 C C . LYS A 1 111 ? -18.083 -1.538 4.942 1.00 85.88 111 LYS A C 1
ATOM 899 O O . LYS A 1 111 ? -19.043 -1.981 5.567 1.00 85.88 111 LYS A O 1
ATOM 904 N N . ASP A 1 112 ? -17.108 -2.296 4.455 1.00 82.88 112 ASP A N 1
ATOM 905 C CA . ASP A 1 112 ? -17.028 -3.747 4.633 1.00 82.88 112 ASP A CA 1
ATOM 906 C C . ASP A 1 112 ? -16.392 -4.159 5.978 1.00 82.88 112 ASP A C 1
ATOM 908 O O . ASP A 1 112 ? -16.239 -5.356 6.215 1.00 82.88 112 ASP A O 1
ATOM 912 N N . ASP A 1 113 ? -16.013 -3.200 6.835 1.00 76.50 113 ASP A N 1
ATOM 913 C CA . ASP A 1 113 ? -15.258 -3.428 8.082 1.00 76.50 113 ASP A CA 1
ATOM 914 C C . ASP A 1 113 ? -13.936 -4.190 7.842 1.00 76.50 113 ASP A C 1
ATOM 916 O O . ASP A 1 113 ? -13.487 -5.015 8.635 1.00 76.50 113 ASP A O 1
ATOM 920 N N . LYS A 1 114 ? -13.325 -3.944 6.675 1.00 74.88 114 LYS 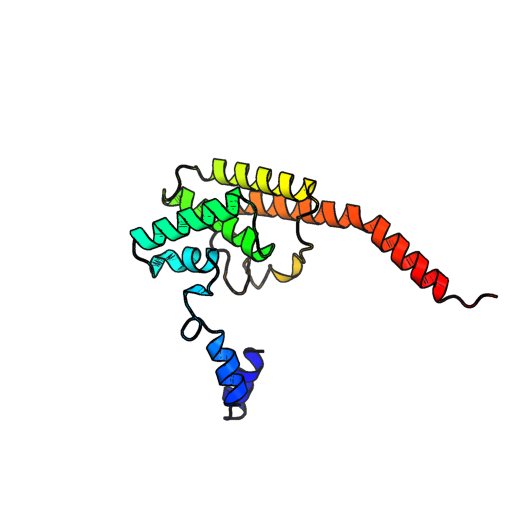A N 1
ATOM 921 C CA . LYS A 1 114 ? -12.112 -4.620 6.189 1.00 74.88 114 LYS A CA 1
ATOM 922 C C . LYS A 1 114 ? -10.856 -3.774 6.298 1.00 74.88 114 LYS A C 1
ATOM 924 O O . LYS A 1 114 ? -9.804 -4.231 5.862 1.00 74.88 114 LYS A O 1
ATOM 929 N N . ILE A 1 115 ? -10.939 -2.550 6.822 1.00 71.75 115 ILE A N 1
ATOM 930 C CA . ILE A 1 115 ? -9.730 -1.767 7.088 1.00 71.75 115 ILE A CA 1
ATOM 931 C C . ILE A 1 115 ? -9.014 -2.451 8.252 1.00 71.75 115 ILE A C 1
ATOM 933 O O . ILE A 1 115 ? -9.536 -2.418 9.366 1.00 71.75 115 ILE A O 1
ATOM 937 N N . PRO A 1 116 ? -7.854 -3.091 8.022 1.00 66.00 116 PRO A N 1
ATOM 938 C CA . PRO A 1 116 ? -7.199 -3.847 9.074 1.00 66.00 116 PRO A CA 1
ATOM 939 C C . PRO A 1 116 ? -6.786 -2.898 10.195 1.00 66.00 116 PRO A C 1
ATOM 941 O O . PRO A 1 116 ? -6.313 -1.786 9.928 1.00 66.00 116 PRO A O 1
ATOM 944 N N . GLU A 1 117 ? -6.935 -3.339 11.447 1.00 67.06 117 GLU A N 1
ATOM 945 C CA . GLU A 1 117 ? -6.437 -2.578 12.586 1.00 67.06 117 GLU A CA 1
ATOM 946 C C . GLU A 1 117 ? -4.940 -2.336 12.388 1.00 67.06 117 GLU A C 1
ATOM 948 O O . GLU A 1 117 ? -4.139 -3.268 12.283 1.00 67.06 117 GLU A O 1
ATOM 953 N N . PHE A 1 118 ? -4.572 -1.061 12.292 1.00 67.88 118 PHE A N 1
ATOM 954 C CA . PHE A 1 118 ? -3.215 -0.687 11.958 1.00 67.88 118 PHE A CA 1
ATOM 955 C C . PHE A 1 118 ? -2.613 0.244 13.001 1.00 67.88 118 PHE A C 1
ATOM 957 O O . PHE A 1 118 ? -3.215 1.235 13.435 1.00 67.88 118 PHE A O 1
ATOM 964 N N . ASP A 1 119 ? -1.405 -0.099 13.436 1.00 68.69 119 ASP A N 1
ATOM 965 C CA . ASP A 1 119 ? -0.636 0.704 14.371 1.00 68.69 119 ASP A CA 1
ATOM 966 C C . ASP A 1 119 ? 0.258 1.670 13.593 1.00 68.69 119 ASP A C 1
ATOM 968 O O . ASP A 1 119 ? 1.399 1.364 13.245 1.00 68.69 119 ASP A O 1
ATOM 972 N N . LEU A 1 120 ? -0.286 2.862 13.344 1.00 67.50 120 LEU A N 1
ATOM 973 C CA . LEU A 1 120 ? 0.390 3.959 12.649 1.00 67.50 120 LEU A CA 1
ATOM 974 C C . LEU A 1 120 ? 1.717 4.364 13.319 1.00 67.50 120 LEU A C 1
ATOM 976 O O . LEU A 1 120 ? 2.594 4.923 12.664 1.00 67.50 120 LEU A O 1
ATOM 980 N N . SER A 1 121 ? 1.922 4.043 14.603 1.00 65.88 121 SER A N 1
ATOM 981 C CA . SER A 1 121 ? 3.194 4.325 15.281 1.00 65.88 121 SER A CA 1
ATOM 982 C C . SER A 1 121 ? 4.352 3.441 14.797 1.00 65.88 121 SER A C 1
ATOM 984 O O . SER A 1 121 ? 5.514 3.786 15.008 1.00 65.88 121 SER A O 1
ATOM 986 N N . LYS A 1 122 ? 4.064 2.314 14.126 1.00 65.12 122 LYS A N 1
ATOM 987 C CA . LYS A 1 122 ? 5.078 1.340 13.678 1.00 65.12 122 LYS A CA 1
ATOM 988 C C . LYS A 1 122 ? 5.672 1.628 12.300 1.00 65.12 122 LYS A C 1
ATOM 990 O O . LYS A 1 122 ? 6.754 1.110 12.005 1.00 65.12 122 LYS A O 1
ATOM 995 N N . ILE A 1 123 ? 4.987 2.435 11.493 1.00 64.62 123 ILE A N 1
ATOM 996 C CA . ILE A 1 123 ? 5.346 2.719 10.094 1.00 64.62 123 ILE A CA 1
ATOM 997 C C . ILE A 1 123 ? 6.220 3.957 9.919 1.00 64.62 123 ILE A C 1
ATOM 999 O O . ILE A 1 123 ? 7.053 3.999 9.014 1.00 64.62 123 ILE A O 1
ATOM 1003 N N . TRP A 1 124 ? 6.081 4.940 10.810 1.00 63.56 124 TRP A N 1
ATOM 1004 C CA . TRP A 1 124 ? 6.949 6.108 10.843 1.00 63.56 124 TRP A CA 1
ATOM 1005 C C . TRP A 1 124 ? 8.261 5.735 11.522 1.00 63.56 124 TRP A C 1
ATOM 1007 O O . TRP A 1 124 ? 8.369 5.681 12.749 1.00 63.56 124 TRP A O 1
ATOM 1017 N N . ARG A 1 125 ? 9.283 5.456 10.713 1.00 58.44 125 ARG A N 1
ATOM 1018 C CA . ARG A 1 125 ? 10.635 5.150 11.188 1.00 58.44 125 ARG A CA 1
ATOM 1019 C C . ARG A 1 125 ? 11.594 6.166 10.601 1.00 58.44 125 ARG A C 1
ATOM 1021 O O . ARG A 1 125 ? 11.637 6.321 9.392 1.00 58.44 125 ARG A O 1
ATOM 1028 N N . VAL A 1 126 ? 12.343 6.845 11.476 1.00 51.66 126 VAL A N 1
ATOM 1029 C CA . VAL A 1 126 ? 13.482 7.735 11.168 1.00 51.66 126 VAL A CA 1
ATOM 1030 C C . VAL A 1 126 ? 13.411 8.345 9.756 1.00 51.66 126 VAL A C 1
ATOM 1032 O O . VAL A 1 126 ? 14.081 7.889 8.836 1.00 51.66 126 VAL A O 1
ATOM 1035 N N . GLY A 1 127 ? 12.581 9.378 9.592 1.00 57.47 127 GLY A N 1
ATOM 1036 C CA . GLY A 1 127 ? 12.566 10.203 8.379 1.00 57.47 127 GLY A CA 1
ATOM 1037 C C . GLY A 1 127 ? 11.812 9.646 7.167 1.00 57.47 127 GLY A C 1
ATOM 1038 O O . GLY A 1 127 ? 11.920 10.251 6.109 1.00 57.47 127 GLY A O 1
ATOM 1039 N N . GLY A 1 128 ? 11.051 8.551 7.288 1.00 61.50 128 GLY A N 1
ATOM 1040 C CA . GLY A 1 128 ? 10.224 8.056 6.184 1.00 61.50 128 GLY A CA 1
ATOM 1041 C C . GLY A 1 128 ? 9.151 7.049 6.596 1.00 61.50 128 GLY A C 1
ATOM 1042 O O . GLY A 1 128 ? 9.108 6.580 7.740 1.00 61.50 128 GLY A O 1
ATOM 1043 N N . LEU A 1 129 ? 8.284 6.724 5.638 1.00 69.44 129 LEU A N 1
ATOM 1044 C CA . LEU A 1 129 ? 7.285 5.672 5.771 1.00 69.44 129 LEU A CA 1
ATOM 1045 C C . LEU A 1 129 ? 7.891 4.343 5.302 1.00 69.44 129 LEU A C 1
ATOM 1047 O O . LEU A 1 129 ? 8.352 4.235 4.167 1.00 69.44 129 LEU A O 1
ATOM 1051 N N . TYR A 1 130 ? 7.910 3.341 6.181 1.00 69.56 130 TYR A N 1
ATOM 1052 C CA . TYR A 1 130 ? 8.416 2.002 5.872 1.00 69.56 130 TYR A CA 1
ATOM 1053 C C . TYR A 1 130 ? 7.318 0.963 6.071 1.00 69.56 130 TYR A C 1
ATOM 1055 O O . TYR A 1 130 ? 6.625 0.966 7.087 1.00 69.56 130 TYR A O 1
ATOM 1063 N N . CYS A 1 131 ? 7.201 0.048 5.117 1.00 64.94 131 CYS A N 1
ATOM 1064 C CA . CYS A 1 131 ? 6.223 -1.034 5.102 1.00 64.94 131 CYS A CA 1
ATOM 1065 C C . CYS A 1 131 ? 6.955 -2.320 4.691 1.00 64.94 131 CYS A C 1
ATOM 1067 O O . CYS A 1 131 ? 7.674 -2.341 3.690 1.00 64.94 131 CYS A O 1
ATOM 1069 N N . LEU A 1 132 ? 6.880 -3.360 5.525 1.00 66.12 132 LEU A N 1
ATOM 1070 C CA . LEU A 1 132 ? 7.614 -4.627 5.383 1.00 66.12 132 LEU A CA 1
ATOM 1071 C C . LEU A 1 132 ? 9.137 -4.462 5.191 1.00 66.12 132 LEU A C 1
ATOM 1073 O O . LEU A 1 132 ? 9.790 -5.258 4.525 1.00 66.12 132 LEU A O 1
ATOM 1077 N N . GLY A 1 133 ? 9.724 -3.416 5.783 1.00 67.44 133 GLY A N 1
ATOM 1078 C CA . GLY A 1 133 ? 11.158 -3.111 5.662 1.00 67.44 133 GLY A CA 1
ATOM 1079 C C . GLY A 1 133 ? 11.557 -2.395 4.366 1.00 67.44 133 GLY A C 1
ATOM 1080 O O . GLY A 1 133 ? 12.732 -2.075 4.198 1.00 67.44 133 GLY A O 1
ATOM 1081 N N . HIS A 1 134 ? 10.593 -2.092 3.496 1.00 73.88 134 HIS A N 1
ATOM 1082 C CA . HIS A 1 134 ? 10.783 -1.322 2.271 1.00 73.88 134 HIS A CA 1
ATOM 1083 C C . HIS A 1 134 ? 10.245 0.099 2.447 1.00 73.88 134 HIS A C 1
ATOM 1085 O O . HIS A 1 134 ? 9.178 0.301 3.029 1.00 73.88 134 HIS A O 1
ATOM 1091 N N . GLN A 1 135 ? 11.013 1.085 1.985 1.00 77.12 135 GLN A N 1
ATOM 1092 C CA . GLN A 1 135 ? 10.609 2.486 2.027 1.00 77.12 135 GLN A CA 1
ATOM 1093 C C . GLN A 1 135 ? 9.497 2.734 1.005 1.00 77.12 135 GLN A C 1
ATOM 1095 O O . GLN A 1 135 ? 9.590 2.262 -0.127 1.00 77.12 135 GLN A O 1
ATOM 1100 N N . VAL A 1 136 ? 8.499 3.516 1.408 1.00 79.81 136 VAL A N 1
ATOM 1101 C CA . VAL A 1 136 ? 7.551 4.146 0.490 1.00 79.81 136 VAL A CA 1
ATOM 1102 C C . VAL A 1 136 ? 8.249 5.356 -0.129 1.00 79.81 136 VAL A C 1
ATOM 1104 O O . VAL A 1 136 ? 8.529 6.345 0.553 1.00 79.81 136 VAL A O 1
ATOM 1107 N N . THR A 1 137 ? 8.602 5.259 -1.403 1.00 80.19 137 THR A N 1
ATOM 1108 C CA . THR A 1 137 ? 9.473 6.215 -2.112 1.00 80.19 137 THR A CA 1
ATOM 1109 C C . THR A 1 137 ? 8.797 7.571 -2.308 1.00 80.19 137 THR A C 1
ATOM 1111 O O . THR A 1 137 ? 9.449 8.612 -2.215 1.00 80.19 137 THR A O 1
ATOM 1114 N N . LEU A 1 138 ? 7.484 7.577 -2.536 1.00 82.56 138 LEU A N 1
ATOM 1115 C CA . LEU A 1 138 ? 6.687 8.784 -2.760 1.00 82.56 138 LEU A CA 1
ATOM 1116 C C . LEU A 1 138 ? 6.046 9.348 -1.482 1.00 82.56 138 LEU A C 1
ATOM 1118 O O . LEU A 1 138 ? 5.145 10.182 -1.584 1.00 82.56 138 LEU A O 1
ATOM 1122 N N . SER A 1 139 ? 6.516 8.966 -0.286 1.00 80.38 139 SER A N 1
ATOM 1123 C CA . SER A 1 139 ? 5.915 9.387 0.994 1.00 80.38 139 SER A CA 1
ATOM 1124 C C . SER A 1 139 ? 5.844 10.908 1.199 1.00 80.38 139 SER A C 1
ATOM 1126 O O . SER A 1 139 ? 5.016 11.400 1.963 1.00 80.38 139 SER A O 1
ATOM 1128 N N . ASP A 1 140 ? 6.706 11.663 0.515 1.00 81.81 140 ASP A N 1
ATOM 1129 C CA . ASP A 1 140 ? 6.761 13.126 0.595 1.00 81.81 140 ASP A CA 1
ATOM 1130 C C . ASP A 1 140 ? 5.959 13.859 -0.484 1.00 81.81 140 ASP A C 1
ATOM 1132 O O . ASP A 1 140 ? 5.895 15.093 -0.476 1.00 81.81 140 ASP A O 1
ATOM 1136 N N . THR A 1 141 ? 5.333 13.124 -1.402 1.00 87.44 141 THR A N 1
ATOM 1137 C CA . THR A 1 141 ? 4.510 13.724 -2.454 1.00 87.44 141 THR A CA 1
ATOM 1138 C C . THR A 1 141 ? 3.158 14.192 -1.906 1.00 87.44 141 THR A C 1
ATOM 1140 O O . THR A 1 141 ? 2.602 13.547 -1.011 1.00 87.44 141 THR A O 1
ATOM 1143 N N . PRO A 1 142 ? 2.597 15.305 -2.419 1.00 92.06 142 PRO A N 1
ATOM 1144 C CA . PRO A 1 142 ? 1.262 15.756 -2.029 1.00 92.06 142 PRO A CA 1
ATOM 1145 C C . PRO A 1 142 ? 0.188 14.689 -2.256 1.00 92.06 142 PRO A C 1
ATOM 1147 O O . PRO A 1 142 ? -0.669 14.500 -1.400 1.00 92.06 142 PRO A O 1
ATOM 1150 N N . GLU A 1 143 ? 0.266 13.965 -3.374 1.00 93.56 143 GLU A N 1
ATOM 1151 C CA . GLU A 1 143 ? -0.712 12.945 -3.750 1.00 93.56 143 GLU A CA 1
ATOM 1152 C C . GLU A 1 143 ? -0.711 11.769 -2.775 1.00 93.56 143 GLU A C 1
ATOM 1154 O O . GLU A 1 143 ? -1.770 11.328 -2.335 1.00 93.56 143 GLU A O 1
ATOM 1159 N N . PHE A 1 144 ? 0.470 11.276 -2.393 1.00 91.62 144 PHE A N 1
ATOM 1160 C CA . PHE A 1 144 ? 0.543 10.193 -1.420 1.00 91.62 144 PHE A CA 1
ATOM 1161 C C . PHE A 1 144 ? 0.108 10.651 -0.025 1.00 91.62 144 PHE A C 1
ATOM 1163 O O . PHE A 1 144 ? -0.576 9.903 0.668 1.00 91.62 144 PHE A O 1
ATOM 1170 N N . ARG A 1 145 ? 0.458 11.877 0.389 1.00 89.81 145 ARG A N 1
ATOM 1171 C CA . ARG A 1 145 ? 0.009 12.427 1.680 1.00 89.81 145 ARG A CA 1
ATOM 1172 C C . ARG A 1 145 ? -1.510 12.524 1.761 1.00 89.81 145 ARG A C 1
ATOM 1174 O O . ARG A 1 145 ? -2.065 12.153 2.781 1.00 89.81 145 ARG A O 1
ATOM 1181 N N . GLU A 1 146 ? -2.175 12.928 0.683 1.00 93.75 146 GLU A N 1
ATOM 1182 C CA . GLU A 1 146 ? -3.641 12.962 0.617 1.00 93.75 146 GLU A CA 1
ATOM 1183 C C . GLU A 1 146 ? -4.250 11.565 0.836 1.00 93.75 146 GLU A C 1
ATOM 1185 O O . GLU A 1 146 ? -5.125 11.388 1.684 1.00 93.75 146 GLU A O 1
ATOM 1190 N N . ILE A 1 147 ? -3.713 10.546 0.155 1.00 93.12 147 ILE A N 1
ATOM 1191 C CA . ILE A 1 147 ? -4.129 9.147 0.341 1.00 93.12 147 ILE A CA 1
ATOM 1192 C C . ILE A 1 147 ? -3.855 8.670 1.775 1.00 93.12 147 ILE A C 1
ATOM 1194 O O . ILE A 1 147 ? -4.680 7.980 2.380 1.00 93.12 147 ILE A O 1
ATOM 1198 N N . PHE A 1 148 ? -2.691 9.014 2.323 1.00 89.75 148 PHE A N 1
ATOM 1199 C CA . PHE A 1 148 ? -2.279 8.592 3.6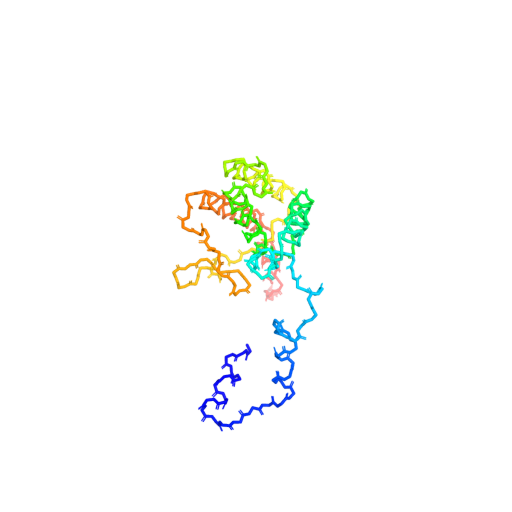54 1.00 89.75 148 PHE A CA 1
ATOM 1200 C C . PHE A 1 148 ? -3.141 9.237 4.747 1.00 89.75 148 PHE A C 1
ATOM 1202 O O . PHE A 1 148 ? -3.646 8.526 5.613 1.00 89.75 148 PHE A O 1
ATOM 1209 N N . ASP A 1 149 ? -3.409 10.539 4.657 1.00 90.38 149 ASP A N 1
ATOM 1210 C CA . ASP A 1 149 ? -4.309 11.261 5.564 1.00 90.38 149 ASP A CA 1
ATOM 1211 C C . ASP A 1 149 ? -5.730 10.665 5.511 1.00 90.38 149 ASP A C 1
ATOM 1213 O O . ASP A 1 149 ? -6.387 10.459 6.542 1.00 90.38 149 ASP A O 1
ATOM 1217 N N . ALA A 1 150 ? -6.201 10.319 4.307 1.00 91.62 150 ALA A N 1
ATOM 1218 C CA . ALA A 1 150 ? -7.473 9.637 4.106 1.00 91.62 150 ALA A CA 1
ATOM 1219 C C . ALA A 1 150 ? -7.503 8.254 4.783 1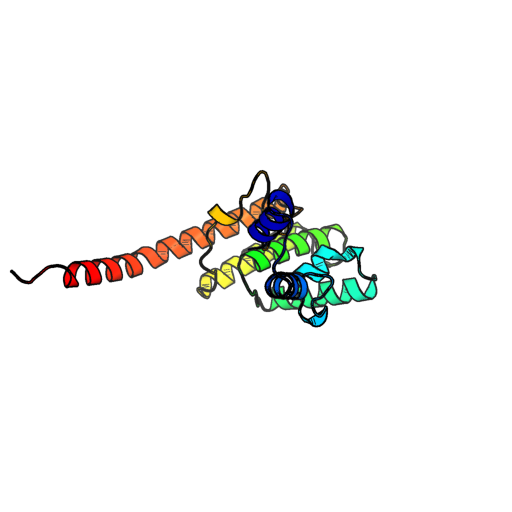.00 91.62 150 ALA A C 1
ATOM 1221 O O . ALA A 1 150 ? -8.511 7.900 5.413 1.00 91.62 150 ALA A O 1
ATOM 1222 N N . PHE A 1 151 ? -6.416 7.485 4.689 1.00 90.00 151 PHE A N 1
ATOM 1223 C CA . PHE A 1 151 ? -6.258 6.201 5.371 1.00 90.00 151 PHE A CA 1
ATOM 1224 C C . PHE A 1 151 ? -6.239 6.363 6.898 1.00 90.00 151 PHE A C 1
ATOM 1226 O O . PHE A 1 151 ? -7.017 5.694 7.585 1.00 90.00 151 PHE A O 1
ATOM 1233 N N . GLU A 1 152 ? -5.432 7.283 7.435 1.00 87.25 152 GLU A N 1
ATOM 1234 C CA . GLU A 1 152 ? -5.343 7.546 8.878 1.00 87.25 152 GLU A CA 1
ATOM 1235 C C . GLU A 1 152 ? -6.703 7.920 9.471 1.00 87.25 152 GLU A C 1
ATOM 1237 O O . GLU A 1 152 ? -7.101 7.384 10.511 1.00 87.25 152 GLU A O 1
ATOM 1242 N N . SER A 1 153 ? -7.455 8.781 8.780 1.00 89.31 153 SER A N 1
ATOM 1243 C CA . SER A 1 153 ? -8.802 9.184 9.192 1.00 89.31 153 SER A CA 1
ATOM 1244 C C . SER A 1 153 ? -9.750 7.987 9.328 1.00 89.31 153 SER A C 1
ATOM 1246 O O . SER A 1 153 ? -10.494 7.878 10.308 1.00 89.31 153 SER A O 1
ATOM 1248 N N . ARG A 1 154 ? -9.694 7.042 8.384 1.00 88.69 154 ARG A N 1
ATOM 1249 C CA . ARG A 1 154 ? -10.585 5.872 8.352 1.00 88.69 154 ARG A CA 1
ATOM 1250 C C . ARG A 1 154 ? -10.184 4.811 9.371 1.00 88.69 154 ARG A C 1
ATOM 1252 O O . ARG A 1 154 ? -11.060 4.257 10.030 1.00 88.69 154 ARG A O 1
ATOM 1259 N N . VAL A 1 155 ? -8.885 4.606 9.591 1.00 84.56 155 VAL A N 1
ATOM 1260 C CA . VAL A 1 155 ? -8.382 3.769 10.695 1.00 84.56 155 VAL A CA 1
ATOM 1261 C C . VAL A 1 155 ? -8.799 4.351 12.048 1.00 84.56 155 VAL A C 1
ATOM 1263 O O . VAL A 1 155 ? -9.251 3.615 12.926 1.00 84.56 155 VAL A O 1
ATOM 1266 N N . ALA A 1 156 ? -8.685 5.669 12.233 1.00 84.00 156 ALA A N 1
ATOM 1267 C CA . ALA A 1 156 ? -9.114 6.328 13.465 1.00 84.00 156 ALA A CA 1
ATOM 1268 C C . ALA A 1 156 ? -10.629 6.185 13.690 1.00 84.00 156 ALA A C 1
ATOM 1270 O O . ALA A 1 156 ? -11.057 5.870 14.802 1.00 84.00 156 ALA A O 1
ATOM 1271 N N . ALA A 1 157 ? -11.437 6.362 12.641 1.00 84.50 157 ALA A N 1
ATOM 1272 C CA . ALA A 1 157 ? -12.885 6.180 12.705 1.00 84.50 157 ALA A CA 1
ATOM 1273 C C . ALA A 1 157 ? -13.278 4.734 13.055 1.00 84.50 157 ALA A C 1
ATOM 1275 O O . ALA A 1 157 ? -14.124 4.536 13.931 1.00 84.50 157 ALA A O 1
ATOM 1276 N N . ALA A 1 158 ? -12.629 3.741 12.438 1.00 82.31 158 ALA A N 1
ATOM 1277 C CA . ALA A 1 158 ? -12.836 2.325 12.743 1.00 82.31 158 ALA A CA 1
ATOM 1278 C C . ALA A 1 158 ? -12.521 2.021 14.219 1.00 82.31 158 ALA A C 1
ATOM 1280 O O . ALA A 1 158 ? -13.371 1.496 14.939 1.00 82.31 158 ALA A O 1
ATOM 1281 N N . LYS A 1 159 ? -11.368 2.484 14.726 1.00 78.75 159 LYS A N 1
ATOM 1282 C CA . LYS A 1 159 ? -11.002 2.333 16.147 1.00 78.75 159 LYS A CA 1
ATOM 1283 C C . LYS A 1 159 ? -12.044 2.941 17.084 1.00 78.75 159 LYS A C 1
ATOM 1285 O O . LYS A 1 159 ? -12.422 2.314 18.070 1.00 78.75 159 LYS A O 1
ATOM 1290 N N . VAL A 1 160 ? -12.532 4.150 16.789 1.00 82.69 160 VAL A N 1
ATOM 1291 C CA . VAL A 1 160 ? -13.572 4.808 17.601 1.00 82.69 160 VAL A CA 1
ATOM 1292 C C . VAL A 1 160 ? -14.876 4.005 17.603 1.00 82.69 160 VAL A C 1
ATOM 1294 O O . VAL A 1 160 ? -15.512 3.895 18.655 1.00 82.69 160 VAL A O 1
ATOM 1297 N N . ALA A 1 161 ? -15.261 3.416 16.469 1.00 80.19 161 ALA A N 1
ATOM 1298 C CA . ALA A 1 161 ? -16.453 2.575 16.362 1.00 80.19 161 ALA A CA 1
ATOM 1299 C C . ALA A 1 161 ? -16.347 1.278 17.187 1.00 80.19 161 ALA A C 1
ATOM 1301 O O . ALA A 1 161 ? -17.359 0.797 17.702 1.00 80.19 161 ALA A O 1
ATOM 1302 N N . GLU A 1 162 ? -15.137 0.750 17.385 1.00 79.56 162 GLU A N 1
ATOM 1303 C CA . GLU A 1 162 ? -14.884 -0.446 18.198 1.00 79.56 162 GLU A CA 1
ATOM 1304 C C . GLU A 1 162 ? -14.807 -0.180 19.712 1.00 79.56 162 GLU A C 1
ATOM 1306 O O . GLU A 1 162 ? -15.011 -1.103 20.515 1.00 79.56 162 GLU A O 1
ATOM 1311 N N . LEU A 1 163 ? -14.549 1.065 20.137 1.00 80.50 163 LEU A N 1
ATOM 1312 C CA . LEU A 1 163 ? -14.409 1.428 21.558 1.00 80.50 163 LEU A CA 1
ATOM 1313 C C . LEU A 1 163 ? -15.590 0.975 22.441 1.00 80.50 163 LEU A C 1
ATOM 1315 O O . LEU A 1 163 ? -15.337 0.477 23.541 1.00 80.50 163 LEU A O 1
ATOM 1319 N N . PRO A 1 164 ? -16.870 1.087 22.030 1.00 81.75 164 PRO A N 1
ATOM 1320 C CA . PRO A 1 164 ? -17.991 0.599 22.834 1.00 81.75 164 PRO A CA 1
ATOM 1321 C C . PRO A 1 164 ? -17.967 -0.920 23.057 1.00 81.75 164 PRO A C 1
ATOM 1323 O O . PRO A 1 164 ? -18.377 -1.390 24.122 1.00 81.75 164 PRO A O 1
ATOM 1326 N N . THR A 1 165 ? -17.494 -1.694 22.078 1.00 82.12 165 THR A N 1
ATOM 1327 C CA . THR A 1 165 ? -17.372 -3.157 22.173 1.00 82.12 165 THR A CA 1
ATOM 1328 C C . THR A 1 165 ? -16.250 -3.535 23.134 1.00 82.12 165 THR A C 1
ATOM 1330 O O . THR A 1 165 ? -16.486 -4.290 24.082 1.00 82.12 165 THR A O 1
ATOM 1333 N N . HIS A 1 166 ? -15.073 -2.926 22.972 1.00 78.50 166 HIS A N 1
ATOM 1334 C CA . HIS A 1 166 ? -13.946 -3.087 23.894 1.00 78.50 166 HIS A CA 1
ATOM 1335 C C . HIS A 1 166 ? -14.306 -2.662 25.325 1.00 78.50 166 HIS A C 1
ATOM 1337 O O . HIS A 1 166 ? -14.039 -3.388 26.285 1.00 78.50 166 HIS A O 1
ATOM 1343 N N . GLY A 1 167 ? -14.998 -1.531 25.481 1.00 81.25 167 GLY A N 1
ATOM 1344 C CA . GLY A 1 167 ? -15.471 -1.046 26.776 1.00 81.25 167 GLY A CA 1
ATOM 1345 C C . GLY A 1 167 ? -16.416 -2.031 27.469 1.00 81.25 167 GLY A C 1
ATOM 1346 O O . GLY A 1 167 ? -16.276 -2.283 28.666 1.00 81.25 167 GLY A O 1
ATOM 1347 N N . LYS A 1 168 ? -17.342 -2.656 26.728 1.00 84.56 168 LYS A N 1
ATOM 1348 C CA . LYS A 1 168 ? -18.223 -3.706 27.272 1.00 84.56 168 LYS A CA 1
ATOM 1349 C C . LYS A 1 168 ? -17.442 -4.945 27.714 1.00 84.56 168 LYS A C 1
ATOM 1351 O O . LYS A 1 168 ? -17.744 -5.484 28.779 1.00 84.56 168 LYS A O 1
ATOM 1356 N N . ALA A 1 169 ? -16.456 -5.382 26.931 1.00 84.06 169 ALA A N 1
ATOM 1357 C CA . ALA A 1 169 ? -15.614 -6.528 27.272 1.00 84.06 169 ALA A CA 1
ATOM 1358 C C . ALA A 1 169 ? -14.816 -6.283 28.565 1.00 84.06 169 ALA A C 1
ATOM 1360 O O . ALA A 1 169 ? -14.853 -7.112 29.476 1.00 84.06 169 ALA A O 1
ATOM 1361 N N . LEU A 1 170 ? -14.202 -5.102 28.697 1.00 84.19 170 LEU A N 1
ATOM 1362 C CA . LEU A 1 170 ? -13.474 -4.697 29.904 1.00 84.19 170 LEU A CA 1
ATOM 1363 C C . LEU A 1 170 ? -14.387 -4.606 31.132 1.00 84.19 170 LEU A C 1
ATOM 1365 O O . LEU A 1 170 ? -14.031 -5.079 32.210 1.00 84.19 170 LEU A O 1
ATOM 1369 N N . LEU A 1 171 ? -15.592 -4.042 30.991 1.00 86.56 171 LEU A N 1
ATOM 1370 C CA . LEU A 1 171 ? -16.563 -3.983 32.091 1.00 86.56 171 LEU A CA 1
ATOM 1371 C C . LEU A 1 171 ? -16.993 -5.383 32.553 1.00 86.56 171 LEU A C 1
ATOM 1373 O O . LEU A 1 171 ? -17.114 -5.624 33.757 1.00 86.56 171 LEU A O 1
ATOM 1377 N N . LEU A 1 172 ? -17.185 -6.316 31.616 1.00 85.69 172 LEU A N 1
ATOM 1378 C CA . LEU A 1 172 ? -17.453 -7.726 31.913 1.00 85.69 172 LEU A CA 1
ATOM 1379 C C . LEU A 1 172 ? -16.291 -8.372 32.674 1.00 85.69 172 LEU A C 1
ATOM 1381 O O . LEU A 1 172 ? -16.522 -9.058 33.669 1.00 85.69 172 LEU A O 1
ATOM 1385 N N . GLU A 1 173 ? -15.054 -8.129 32.260 1.00 84.56 173 GLU A N 1
ATOM 1386 C CA . GLU A 1 173 ? -13.863 -8.662 32.920 1.00 84.56 173 GLU A CA 1
ATOM 1387 C C . GLU A 1 173 ? -13.694 -8.109 34.344 1.00 84.56 173 GLU A C 1
ATOM 1389 O O . GLU A 1 173 ? -13.582 -8.877 35.303 1.00 84.56 173 GLU A O 1
ATOM 1394 N N . ILE A 1 174 ? -13.823 -6.791 34.521 1.00 84.88 174 ILE A N 1
ATOM 1395 C CA . ILE A 1 174 ? -13.781 -6.137 35.838 1.00 84.88 174 ILE A CA 1
ATOM 1396 C C . ILE A 1 174 ? -14.897 -6.668 36.752 1.00 84.88 174 ILE A C 1
ATOM 1398 O O . ILE A 1 174 ? -14.681 -6.871 37.951 1.00 84.88 174 ILE A O 1
ATOM 1402 N N . SER A 1 175 ? -16.086 -6.938 36.202 1.00 78.81 175 SER A N 1
ATOM 1403 C CA . SER A 1 175 ? -17.206 -7.498 36.970 1.00 78.81 175 SER A CA 1
ATOM 1404 C C . SER A 1 175 ? -16.964 -8.938 37.442 1.00 78.81 175 SER A C 1
ATOM 1406 O O . SER A 1 175 ? -17.492 -9.326 38.483 1.00 78.81 175 SER A O 1
ATOM 1408 N N . ARG A 1 176 ? -16.135 -9.712 36.725 1.00 79.31 176 ARG A N 1
ATOM 1409 C CA . ARG A 1 176 ? -15.734 -11.081 37.099 1.00 79.31 176 ARG A CA 1
ATOM 1410 C C . ARG A 1 176 ? -14.631 -11.106 38.157 1.00 79.31 176 ARG A C 1
ATOM 1412 O O . ARG A 1 176 ? -14.572 -12.050 38.936 1.00 79.31 176 ARG A O 1
ATOM 1419 N N . ILE A 1 177 ? -13.781 -10.078 38.196 1.00 79.12 177 ILE A N 1
ATOM 1420 C CA . ILE A 1 177 ? -12.653 -9.976 39.138 1.00 79.12 177 ILE A CA 1
ATOM 1421 C C . ILE A 1 177 ? -13.105 -9.490 40.527 1.00 79.12 177 ILE A C 1
ATOM 1423 O O . ILE A 1 177 ? -12.439 -9.766 41.526 1.00 79.12 177 ILE A O 1
ATOM 1427 N N . ARG A 1 178 ? -14.254 -8.806 40.648 1.00 57.53 178 ARG A N 1
ATOM 1428 C CA . ARG A 1 178 ? -14.788 -8.437 41.970 1.00 57.53 178 ARG A CA 1
ATOM 1429 C C . ARG A 1 178 ? -15.350 -9.668 42.701 1.00 57.53 178 ARG A C 1
ATOM 1431 O O . ARG A 1 178 ? -16.327 -10.246 42.225 1.00 57.53 178 ARG A O 1
ATOM 1438 N N . PRO A 1 179 ? -14.836 -10.033 43.894 1.00 53.94 179 PRO A N 1
ATOM 1439 C CA . PRO A 1 179 ? -15.494 -11.035 44.721 1.00 53.94 179 PRO A CA 1
ATOM 1440 C C . PRO A 1 179 ? -16.860 -10.493 45.158 1.00 53.94 179 PRO A C 1
ATOM 1442 O O . PRO A 1 179 ? -16.964 -9.347 45.607 1.00 53.94 179 PRO A O 1
ATOM 1445 N N . ARG A 1 180 ? -17.909 -11.314 45.005 1.00 56.09 180 ARG A N 1
ATOM 1446 C CA . ARG A 1 180 ? -19.244 -11.034 45.553 1.00 56.09 180 ARG A CA 1
ATOM 1447 C C . ARG A 1 180 ? -19.093 -10.767 47.055 1.00 56.09 180 ARG A C 1
ATOM 1449 O O . ARG A 1 180 ? -18.679 -11.664 47.785 1.00 56.09 180 ARG A O 1
ATOM 1456 N N . ARG A 1 181 ? -19.370 -9.533 47.477 1.00 48.94 181 ARG A N 1
ATOM 1457 C CA . ARG A 1 181 ? -19.608 -9.186 48.882 1.00 48.94 181 ARG A CA 1
ATOM 1458 C C . ARG A 1 181 ? -21.076 -9.386 49.205 1.00 48.94 181 ARG A C 1
ATOM 1460 O O . ARG A 1 181 ? -21.896 -9.094 48.305 1.00 48.94 181 ARG A O 1
#

Foldseek 3Di:
DVVVQVVCCVPVVDGDPVVVVVVCCPDPVNDDPVPDDLLVCQVVVVVDDPVVNLVSLVVLVVCLVVVVAPAPLRLLSSLLSVQVCLVVVSDPDHLVRSLVSLLVSLVVCLVVLNLPQDDPVVQDDDPAGDGPNHTSPCRPPPSSVSSVVSSVVSSVVSVVVCVVVVVVVVVVVVVVPDDDD

Sequence (181 aa):
MAFEHVRTLLFEGWIDPEETAKALDGGRYYSDPASEPVWLRAWRGWDLTDDEYKAVVDELENIFNKREFGSSEEMLHIFELRLQFAEIGAIAATKRDVVTECEQCLDALAKDDKIPEFDLSKIWRVGGLYCLGHQVTLSDTPEFREIFDAFESRVAAAKVAELPTHGKALLLEISRIRPRR

Radius of gyration: 20.98 Å; chains: 1; bounding box: 53×39×70 Å

Secondary structure (DSSP, 8-state):
-HHHHHHHHHHHS---HHHHHHHHHTSTTTS-GGGS-HHHHHHTGGGS-HHHHHHHHHHHHHHHHHT--S-HHHHHHHHHHHHHHHHHTSSSS-HHHHHHHHHHHHHHHHHTT-S----GGGTEETTEEEETTEE-TTTTSHHHHHHHHHHHHHHHHHHHHHHHHHHHHHHHHHHHHS---